Protein AF-A0A1B6MHD6-F1 (afdb_monomer_lite)

Organism: NCBI:txid36148

pLDDT: mean 97.88, std 1.85, range [85.25, 98.88]

InterPro domains:
  IPR015883 Beta-hexosaminidase, catalytic domain [PF00728] (6-172)
  IPR017853 Glycoside hydrolase superfamily [SSF51445] (6-170)
  IPR025705 Beta-hexosaminidase [PR00738] (29-50)
  IPR025705 Beta-hexosaminidase [PR00738] (83-100)
  IPR025705 Beta-hexosaminidase [PR00738] (134-152)
  IPR025705 Beta-hexosaminidase [PR00738] (156-169)
  IPR025705 Beta-hexosaminidase [PTHR22600] (1-172)

Secondary structure (DSSP, 8-state):
----S-S--EEEEE-SSS---HHHHHHHHHHHHHTT--EEEEE--BTTB--B--SS-THHHHHHSSSTTS-B-HHHHHHHHHHHHTTT-EEEEE---SSS-BTB-GGGGGGT-EE-TT-SSGGGT-SSSSP-EE-TT-HHHHHHHHHHHHHHHHHH--S--B-------TT-

Structure (mmCIF, N/CA/C/O backbone):
data_AF-A0A1B6MHD6-F1
#
_entry.id   AF-A0A1B6MHD6-F1
#
loop_
_atom_site.group_PDB
_atom_site.id
_atom_site.type_symbol
_atom_site.label_atom_id
_atom_site.label_alt_id
_atom_site.label_comp_id
_atom_site.label_asym_id
_atom_site.label_entity_id
_atom_site.label_seq_id
_atom_site.pdbx_PDB_ins_code
_atom_site.Cartn_x
_atom_site.Cartn_y
_atom_site.Cartn_z
_atom_site.occupancy
_atom_site.B_iso_or_equiv
_atom_site.auth_seq_id
_atom_site.auth_comp_id
_atom_site.auth_asym_id
_atom_site.auth_atom_id
_atom_site.pdbx_PDB_model_num
ATOM 1 N N . GLN A 1 1 ? -32.561 -5.063 21.843 1.00 85.88 1 GLN A N 1
ATOM 2 C CA . GLN A 1 1 ? -31.344 -5.825 21.496 1.00 85.88 1 GLN A CA 1
ATOM 3 C C . GLN A 1 1 ? -30.743 -5.159 20.268 1.00 85.88 1 GLN A C 1
ATOM 5 O O . GLN A 1 1 ? -31.477 -4.994 19.305 1.00 85.88 1 GLN A O 1
ATOM 10 N N . ASP A 1 2 ? -29.486 -4.717 20.326 1.00 96.62 2 ASP A N 1
ATOM 11 C CA . ASP A 1 2 ? -28.778 -4.077 19.203 1.00 96.62 2 ASP A CA 1
ATOM 12 C C . ASP A 1 2 ? -27.640 -5.004 18.749 1.00 96.62 2 ASP A C 1
ATOM 14 O O . ASP A 1 2 ? -26.892 -5.505 19.590 1.00 96.62 2 ASP A O 1
ATOM 18 N N . ARG A 1 3 ? -27.565 -5.311 17.448 1.00 97.38 3 ARG A N 1
ATOM 19 C CA . ARG A 1 3 ? -26.531 -6.180 16.859 1.00 97.38 3 ARG A CA 1
ATOM 20 C C . ARG A 1 3 ? -26.374 -5.915 15.358 1.00 97.38 3 ARG A C 1
ATOM 22 O O . ARG A 1 3 ? -27.378 -5.655 14.692 1.00 97.38 3 ARG A O 1
ATOM 29 N N . PRO A 1 4 ? -25.160 -6.033 14.793 1.00 97.94 4 PRO A N 1
ATOM 30 C CA . PRO A 1 4 ? -24.967 -5.869 13.359 1.00 97.94 4 PRO A CA 1
ATOM 31 C C . PRO A 1 4 ? -25.549 -7.056 12.577 1.00 97.94 4 PRO A C 1
ATOM 33 O O . PRO A 1 4 ? -25.448 -8.202 13.014 1.00 97.94 4 PRO A O 1
ATOM 36 N N . ALA A 1 5 ? -26.111 -6.785 11.395 1.00 98.38 5 ALA A N 1
ATOM 37 C CA . ALA A 1 5 ? -26.503 -7.828 10.443 1.00 98.38 5 ALA A CA 1
ATOM 38 C C . ALA A 1 5 ? -25.281 -8.488 9.776 1.00 98.38 5 ALA A C 1
ATOM 40 O O . ALA A 1 5 ? -25.286 -9.693 9.543 1.00 98.38 5 ALA A O 1
ATOM 41 N N . TYR A 1 6 ? -24.227 -7.703 9.519 1.00 98.38 6 TYR A N 1
ATOM 42 C CA . TYR A 1 6 ? -23.000 -8.149 8.857 1.00 98.38 6 TYR A CA 1
ATOM 43 C C . TYR A 1 6 ? -21.757 -7.851 9.713 1.00 98.38 6 TYR A C 1
ATOM 45 O O . TYR A 1 6 ? -21.644 -6.750 10.274 1.00 98.38 6 TYR A O 1
ATOM 53 N N . PRO A 1 7 ? -20.804 -8.797 9.821 1.00 97.69 7 PRO A N 1
ATOM 54 C CA . PRO A 1 7 ? -19.618 -8.649 10.666 1.00 97.69 7 PRO A CA 1
ATOM 55 C C . PRO A 1 7 ? -18.538 -7.738 10.062 1.00 97.69 7 PRO A C 1
ATOM 57 O O . PRO A 1 7 ? -17.703 -7.225 10.809 1.00 97.69 7 PRO A O 1
ATOM 60 N N . TYR A 1 8 ? -18.564 -7.509 8.747 1.00 98.38 8 TYR A N 1
ATOM 61 C CA . TYR A 1 8 ? -17.657 -6.614 8.030 1.00 98.38 8 TYR A CA 1
ATOM 62 C C . TYR A 1 8 ? -18.414 -5.358 7.592 1.00 98.38 8 TYR A C 1
ATOM 64 O O . TYR A 1 8 ? -19.376 -5.444 6.829 1.00 98.38 8 TYR A O 1
ATOM 72 N N . ARG A 1 9 ? -18.022 -4.194 8.115 1.00 98.69 9 ARG A N 1
ATOM 73 C CA . ARG A 1 9 ? -18.625 -2.890 7.803 1.00 98.69 9 ARG A CA 1
ATOM 74 C C . ARG A 1 9 ? -17.494 -1.889 7.635 1.00 98.69 9 ARG A C 1
ATOM 76 O O . ARG A 1 9 ? -17.030 -1.320 8.628 1.00 98.69 9 ARG A O 1
ATOM 83 N N . GLY A 1 10 ? -17.002 -1.771 6.407 1.00 98.38 10 GLY A N 1
ATOM 84 C CA . GLY A 1 10 ? -15.713 -1.149 6.153 1.00 98.38 10 GLY A CA 1
ATOM 85 C C . GLY A 1 10 ? -15.733 0.107 5.299 1.00 98.38 10 GLY A C 1
ATOM 86 O O . GLY A 1 10 ? -16.718 0.413 4.631 1.00 98.38 10 GLY A O 1
ATOM 87 N N . VAL A 1 11 ? -14.604 0.808 5.345 1.00 98.75 11 VAL A N 1
ATOM 88 C CA . VAL A 1 11 ? -14.214 1.873 4.418 1.00 98.75 11 VAL A CA 1
ATOM 89 C C . VAL A 1 11 ? -12.835 1.510 3.892 1.00 98.75 11 VAL A C 1
ATOM 91 O O . VAL A 1 11 ? -11.950 1.216 4.697 1.00 98.75 11 VAL A O 1
ATOM 94 N N . LEU A 1 12 ? -12.677 1.537 2.570 1.00 98.81 12 LEU A N 1
ATOM 95 C CA . LEU A 1 12 ? -11.374 1.490 1.920 1.00 98.81 12 LEU A CA 1
ATOM 96 C C . LEU A 1 12 ? -10.857 2.918 1.751 1.00 98.81 12 LEU A C 1
ATOM 98 O O . LEU A 1 12 ? -11.602 3.787 1.293 1.00 98.81 12 LEU A O 1
ATOM 102 N N . LEU A 1 13 ? -9.603 3.162 2.127 1.00 98.88 13 LEU A N 1
ATOM 103 C CA . LEU A 1 13 ? -8.904 4.397 1.780 1.00 98.88 13 LEU A CA 1
ATOM 104 C C . LEU A 1 13 ? -7.597 4.074 1.067 1.00 98.88 13 LEU A C 1
ATOM 106 O O . LEU A 1 13 ? -6.735 3.397 1.626 1.00 98.88 13 LEU A O 1
ATOM 110 N N . ASP A 1 14 ? -7.466 4.627 -0.131 1.00 98.88 14 ASP A N 1
ATOM 111 C CA . ASP A 1 14 ? -6.229 4.671 -0.895 1.00 98.88 14 ASP A CA 1
ATOM 112 C C . ASP A 1 14 ? -5.369 5.843 -0.418 1.00 98.88 14 ASP A C 1
ATOM 114 O O . ASP A 1 14 ? -5.792 7.004 -0.441 1.00 98.88 14 ASP A O 1
ATOM 118 N N . THR A 1 15 ? -4.164 5.518 0.045 1.00 98.81 15 THR A N 1
ATOM 119 C CA . THR A 1 15 ? -3.158 6.500 0.458 1.00 98.81 15 THR A CA 1
ATOM 120 C C . THR A 1 15 ? -1.908 6.508 -0.417 1.00 98.81 15 THR A C 1
ATOM 122 O O . THR A 1 15 ? -0.934 7.183 -0.077 1.00 98.81 15 THR A O 1
ATOM 125 N N . SER A 1 16 ? -1.921 5.763 -1.520 1.00 98.62 16 SER A N 1
ATOM 126 C CA . SER A 1 16 ? -0.832 5.727 -2.487 1.00 98.62 16 SER A CA 1
ATOM 127 C C . SER A 1 16 ? -1.053 6.700 -3.642 1.00 98.62 16 SER A C 1
ATOM 1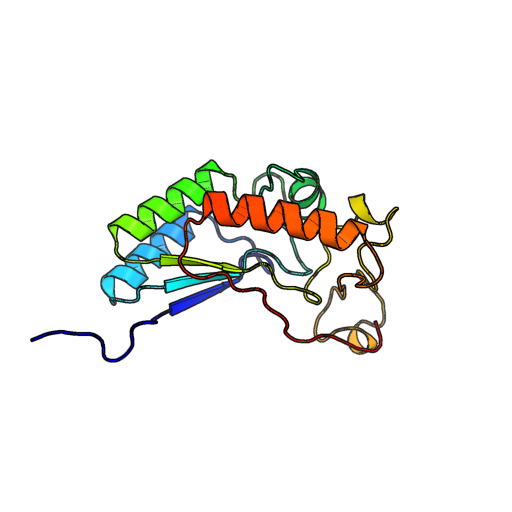29 O O . SER A 1 16 ? -0.157 7.493 -3.949 1.00 98.62 16 SER A O 1
ATOM 131 N N . ARG A 1 17 ? -2.253 6.751 -4.239 1.00 98.56 17 ARG A N 1
ATOM 132 C CA . ARG A 1 17 ? -2.558 7.755 -5.281 1.00 98.56 17 ARG A CA 1
ATOM 133 C C . ARG A 1 17 ? -2.357 9.173 -4.759 1.00 98.56 17 ARG A C 1
ATOM 135 O O . ARG A 1 17 ? -1.898 10.049 -5.480 1.00 98.56 17 ARG A O 1
ATOM 142 N N . ASN A 1 18 ? -2.662 9.405 -3.483 1.00 98.75 18 ASN A N 1
ATOM 143 C CA . ASN A 1 18 ? -2.291 10.614 -2.759 1.00 98.75 18 ASN A CA 1
ATOM 144 C C . ASN A 1 18 ? -2.039 10.298 -1.285 1.00 98.75 18 ASN A C 1
ATOM 146 O O . ASN A 1 18 ? -2.819 9.597 -0.648 1.00 98.75 18 ASN A O 1
ATOM 150 N N . PHE A 1 19 ? -1.002 10.905 -0.709 1.00 98.81 19 PHE A N 1
ATOM 151 C CA . PHE A 1 19 ? -0.721 10.745 0.715 1.00 98.81 19 PHE A CA 1
ATOM 152 C C . PHE A 1 19 ? -1.813 11.377 1.593 1.00 98.81 19 PHE A C 1
ATOM 154 O O . PHE A 1 19 ? -2.157 12.553 1.431 1.00 98.81 19 PHE A O 1
ATOM 161 N N . VAL A 1 20 ? -2.277 10.635 2.603 1.00 98.81 20 VAL A N 1
ATOM 162 C CA . VAL A 1 20 ? -3.219 11.120 3.621 1.00 98.81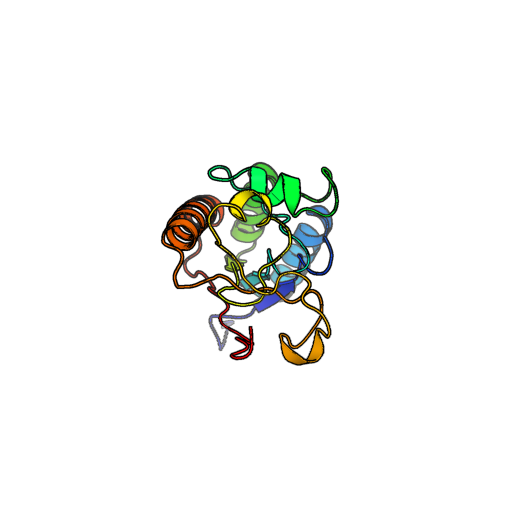 20 VAL A CA 1
ATOM 163 C C . VAL A 1 20 ? -2.537 11.147 4.987 1.00 98.81 20 VAL A C 1
ATOM 165 O O . VAL A 1 20 ? -2.124 10.119 5.510 1.00 98.81 20 VAL A O 1
ATOM 168 N N . SER A 1 21 ? -2.442 12.322 5.611 1.00 98.75 21 SER A N 1
ATOM 169 C CA . SER A 1 21 ? -1.792 12.453 6.929 1.00 98.75 21 SER A CA 1
ATOM 170 C C . SER A 1 21 ? -2.379 11.517 7.996 1.00 98.75 21 SER A C 1
ATOM 172 O O . SER A 1 21 ? -3.599 11.376 8.100 1.00 98.75 21 SER A O 1
ATOM 174 N N . VAL A 1 22 ? -1.526 10.990 8.880 1.00 98.62 22 VAL A N 1
ATOM 175 C CA . VAL A 1 22 ? -1.914 10.129 10.019 1.00 98.62 22 VAL A CA 1
ATOM 176 C C . VAL A 1 22 ? -2.990 10.787 10.892 1.00 98.62 22 VAL A C 1
ATOM 178 O O . VAL A 1 22 ? -3.957 10.149 11.301 1.00 98.62 22 VAL A O 1
ATOM 181 N N . ARG A 1 23 ? -2.911 12.111 11.092 1.00 98.69 23 ARG A N 1
ATOM 182 C CA . ARG A 1 23 ? -3.956 12.887 11.782 1.00 98.69 23 ARG A CA 1
ATOM 183 C C . ARG A 1 23 ? -5.332 12.754 11.121 1.00 98.69 23 ARG A C 1
ATOM 185 O O . ARG A 1 23 ? -6.348 12.743 11.811 1.00 98.69 23 ARG A O 1
ATOM 192 N N . THR A 1 24 ? -5.382 12.713 9.793 1.00 98.81 24 THR A N 1
ATOM 193 C CA . THR A 1 24 ? -6.635 12.522 9.052 1.00 98.81 24 THR A CA 1
ATOM 194 C C . THR A 1 24 ? -7.121 11.081 9.156 1.00 98.81 24 THR A C 1
ATOM 196 O O . THR A 1 24 ? -8.324 10.886 9.306 1.00 98.81 24 THR A O 1
ATOM 199 N N . LEU A 1 25 ? -6.212 10.101 9.194 1.00 98.88 25 LEU A N 1
ATOM 200 C CA . LEU A 1 25 ? -6.558 8.700 9.449 1.00 98.88 25 LEU A CA 1
ATOM 201 C C . LEU A 1 25 ? -7.195 8.517 10.836 1.00 98.88 25 LEU A C 1
AT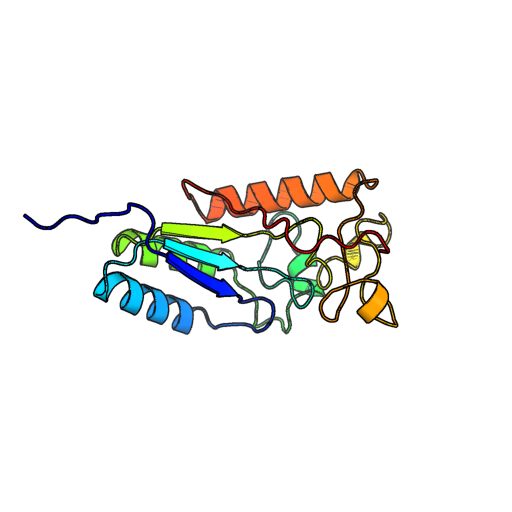OM 203 O O . LEU A 1 25 ? -8.264 7.925 10.930 1.00 98.88 25 LEU A O 1
ATOM 207 N N . TYR A 1 26 ? -6.651 9.128 11.897 1.00 98.81 26 TYR A N 1
ATOM 208 C CA . TYR A 1 26 ? -7.305 9.128 13.218 1.00 98.81 26 TYR A CA 1
ATOM 209 C C . TYR A 1 26 ? -8.732 9.689 13.165 1.00 98.81 26 TYR A C 1
ATOM 211 O O . TYR A 1 26 ? -9.658 9.126 13.745 1.00 98.81 26 TYR A O 1
ATOM 219 N N . ARG A 1 27 ? -8.926 10.773 12.406 1.00 98.81 27 ARG A N 1
ATOM 220 C CA . ARG A 1 27 ? -10.234 11.417 12.235 1.00 98.81 27 ARG A CA 1
ATOM 221 C C . ARG A 1 27 ? -11.228 10.532 11.472 1.00 98.81 27 ARG A C 1
ATOM 223 O O . ARG A 1 27 ? -12.420 10.566 11.770 1.00 98.81 27 ARG A O 1
ATOM 230 N N . LEU A 1 28 ? -10.748 9.742 10.507 1.00 98.88 28 LEU A N 1
ATOM 231 C CA . LEU A 1 28 ? -11.545 8.723 9.821 1.00 98.88 28 LEU A CA 1
ATOM 232 C C . LEU A 1 28 ? -11.982 7.631 10.804 1.00 98.88 28 LEU A C 1
ATOM 234 O O . LEU A 1 28 ? -13.167 7.310 10.861 1.00 98.88 28 LEU A O 1
ATOM 238 N N . ILE A 1 29 ? -11.060 7.118 11.621 1.00 98.88 29 ILE A N 1
ATOM 239 C CA . ILE A 1 29 ? -11.361 6.099 12.633 1.00 98.88 29 ILE A CA 1
ATOM 240 C C . ILE A 1 29 ? -12.413 6.592 13.639 1.00 98.88 29 ILE A C 1
ATOM 242 O O . ILE A 1 29 ? -13.344 5.850 13.954 1.00 98.88 29 ILE A O 1
ATOM 246 N N . ASP A 1 30 ? -12.325 7.842 14.105 1.00 98.88 30 ASP A N 1
ATOM 247 C CA . ASP A 1 30 ? -13.350 8.437 14.976 1.00 98.88 30 ASP A CA 1
ATOM 248 C C . ASP A 1 30 ? -14.734 8.443 14.305 1.00 98.88 30 ASP A C 1
ATOM 250 O O . ASP A 1 30 ? -15.733 8.048 14.914 1.00 98.88 30 ASP A O 1
ATOM 254 N N . ALA A 1 31 ? -14.803 8.846 13.032 1.00 98.81 31 ALA A N 1
ATOM 255 C CA . ALA A 1 31 ? -16.050 8.854 12.273 1.00 98.81 31 ALA A CA 1
ATOM 256 C C . ALA A 1 31 ? -16.607 7.436 12.063 1.00 98.81 31 ALA A C 1
ATOM 258 O O . ALA A 1 31 ? -17.814 7.217 12.184 1.00 98.81 31 ALA A O 1
ATOM 259 N N . MET A 1 32 ? -15.743 6.458 11.791 1.00 98.81 32 MET A N 1
ATOM 260 C CA . MET A 1 32 ? -16.128 5.053 11.659 1.00 98.81 32 MET A CA 1
ATOM 261 C C . MET A 1 32 ? -16.717 4.509 12.961 1.00 98.81 32 MET A C 1
ATOM 263 O O . MET A 1 32 ? -17.814 3.945 12.947 1.00 98.81 32 MET A O 1
ATOM 267 N N . ALA A 1 33 ? -16.041 4.749 14.085 1.00 98.69 33 ALA A N 1
ATOM 268 C CA . ALA A 1 33 ? -16.478 4.312 15.406 1.00 98.69 33 ALA A CA 1
ATOM 269 C C . ALA A 1 33 ? -17.830 4.929 15.798 1.00 98.69 33 ALA A C 1
ATOM 271 O O . ALA A 1 33 ? -18.733 4.215 16.242 1.00 98.69 33 ALA A O 1
ATOM 272 N N . ALA A 1 34 ? -18.020 6.230 15.542 1.00 98.56 34 ALA A N 1
ATOM 273 C CA . ALA A 1 34 ? -19.290 6.923 15.776 1.00 98.56 34 ALA A CA 1
ATOM 274 C C . ALA A 1 34 ? -20.466 6.298 14.996 1.00 98.56 34 ALA A C 1
ATOM 276 O O . ALA A 1 34 ? -21.604 6.320 15.464 1.00 98.56 34 ALA A O 1
ATOM 277 N N . ASN A 1 35 ? -20.185 5.687 13.840 1.00 98.50 35 ASN A N 1
ATOM 278 C CA . ASN A 1 35 ? -21.169 5.033 12.974 1.00 98.50 35 ASN A CA 1
ATOM 279 C C . ASN A 1 35 ? -21.171 3.497 13.092 1.00 98.50 35 ASN A C 1
ATOM 281 O O . ASN A 1 35 ? -21.816 2.816 12.296 1.00 98.50 35 ASN A O 1
ATOM 285 N N . LYS A 1 36 ? -20.470 2.929 14.084 1.00 98.56 36 LYS A N 1
ATOM 286 C CA . LYS A 1 36 ? -20.311 1.477 14.284 1.00 98.56 36 LYS A CA 1
ATOM 287 C C . LYS A 1 36 ? -19.736 0.737 13.063 1.00 98.56 36 LYS A C 1
ATOM 289 O O . LYS A 1 36 ? -19.934 -0.479 12.946 1.00 98.56 36 LYS A O 1
ATOM 294 N N . LEU A 1 37 ? -19.031 1.422 12.162 1.00 98.81 37 LEU A N 1
ATOM 295 C CA . LEU A 1 37 ? -18.166 0.769 11.178 1.00 98.81 37 LEU A CA 1
ATOM 296 C C . LEU A 1 37 ? -16.978 0.167 11.924 1.00 98.81 37 LEU A C 1
ATOM 298 O O . LEU A 1 37 ? -16.535 0.719 12.927 1.00 98.81 37 LEU A O 1
ATOM 302 N N . ASN A 1 38 ? -16.502 -0.990 11.479 1.00 98.56 38 ASN A N 1
ATOM 303 C CA . ASN A 1 38 ? -15.526 -1.766 12.239 1.00 98.56 38 ASN A CA 1
ATOM 304 C C . ASN A 1 38 ? -14.332 -2.235 11.420 1.00 98.56 38 ASN A C 1
ATOM 306 O O . ASN A 1 38 ? -13.549 -3.011 11.950 1.00 98.56 38 ASN A O 1
ATOM 310 N N . THR A 1 39 ? -14.187 -1.843 10.152 1.00 98.75 39 THR A N 1
ATOM 311 C CA . THR A 1 39 ? -13.031 -2.245 9.334 1.00 98.75 39 THR A CA 1
ATOM 312 C C . THR A 1 39 ? -12.487 -1.099 8.519 1.00 98.75 39 THR A C 1
ATOM 314 O O . THR A 1 39 ? -13.156 -0.586 7.628 1.00 98.75 39 THR A O 1
ATOM 317 N N . PHE A 1 40 ? -11.267 -0.694 8.826 1.00 98.81 40 PHE A N 1
ATOM 318 C CA . PHE A 1 40 ? -10.520 0.218 7.990 1.00 98.81 40 PHE A CA 1
ATOM 319 C C . PHE A 1 40 ? -9.654 -0.614 7.046 1.00 98.81 40 PHE A C 1
ATOM 321 O O . PHE A 1 40 ? -8.670 -1.203 7.480 1.00 98.81 40 PHE A O 1
ATOM 328 N N . HIS A 1 41 ? -10.070 -0.714 5.785 1.00 98.88 41 HIS A N 1
ATOM 329 C CA . HIS A 1 41 ? -9.283 -1.339 4.726 1.00 98.88 41 HIS A CA 1
ATOM 330 C C . HIS A 1 41 ? -8.319 -0.282 4.203 1.00 98.88 41 HIS A C 1
ATOM 332 O O . HIS A 1 41 ? -8.732 0.741 3.659 1.00 98.88 41 HIS A O 1
ATOM 338 N N . TRP A 1 42 ? -7.032 -0.499 4.419 1.00 98.81 42 TRP A N 1
ATOM 339 C CA . TRP A 1 42 ? -6.012 0.476 4.082 1.00 98.81 42 TRP A CA 1
ATOM 340 C C . TRP A 1 42 ? -5.224 0.027 2.851 1.00 98.81 42 TRP A C 1
ATOM 342 O O . TRP A 1 42 ? -4.298 -0.775 2.959 1.00 98.81 42 TRP A O 1
ATOM 352 N N . HIS A 1 43 ? -5.597 0.584 1.698 1.00 98.88 43 HIS A N 1
ATOM 353 C CA . HIS A 1 43 ? -4.865 0.465 0.439 1.00 98.88 43 HIS A CA 1
ATOM 354 C C . HIS A 1 43 ? -3.646 1.392 0.496 1.00 98.88 43 HIS A C 1
ATOM 356 O O . HIS A 1 43 ? -3.735 2.602 0.261 1.00 98.88 43 HIS A O 1
ATOM 362 N N . ILE A 1 44 ? -2.523 0.846 0.974 1.00 98.44 44 ILE A N 1
ATOM 363 C CA . ILE A 1 44 ? -1.370 1.645 1.411 1.00 98.44 44 ILE A CA 1
ATOM 364 C C . ILE A 1 44 ? -0.340 1.876 0.301 1.00 98.44 44 ILE A C 1
ATOM 366 O O . ILE A 1 44 ? 0.408 2.848 0.381 1.00 98.44 44 ILE A O 1
ATOM 370 N N . THR A 1 45 ? -0.320 1.042 -0.739 1.00 98.69 45 THR A N 1
ATOM 371 C CA . THR A 1 45 ? 0.618 1.104 -1.874 1.00 98.69 45 THR A CA 1
ATOM 372 C C . THR A 1 45 ? -0.118 0.914 -3.193 1.00 98.69 45 THR A C 1
ATOM 374 O O . THR A 1 45 ? -1.100 0.187 -3.224 1.00 98.69 45 THR A O 1
ATOM 377 N N . ASP A 1 46 ? 0.408 1.512 -4.256 1.00 98.81 46 ASP A N 1
ATOM 378 C CA . ASP A 1 46 ? -0.066 1.420 -5.640 1.00 98.81 46 ASP A CA 1
ATOM 379 C C . ASP A 1 46 ? 1.121 1.783 -6.567 1.00 98.81 46 ASP A C 1
ATOM 381 O O . ASP A 1 46 ? 2.214 2.111 -6.083 1.00 98.81 46 ASP A O 1
ATOM 385 N N . SER A 1 47 ? 0.938 1.800 -7.890 1.00 98.69 47 SER A N 1
ATOM 386 C CA . SER A 1 47 ? 1.978 2.171 -8.855 1.00 98.69 47 SER A CA 1
ATOM 387 C C . SER A 1 47 ? 2.491 3.603 -8.665 1.00 98.69 47 SER A C 1
ATOM 389 O O . SER A 1 47 ? 3.631 3.910 -9.029 1.00 98.69 47 SER A O 1
ATOM 391 N N . HIS A 1 48 ? 1.663 4.464 -8.072 1.00 98.75 48 HIS A N 1
ATOM 392 C CA . HIS A 1 48 ? 1.899 5.890 -7.886 1.00 98.75 48 HIS A CA 1
ATOM 393 C C . HIS A 1 48 ? 2.840 6.237 -6.730 1.00 98.75 48 HIS A C 1
ATOM 395 O O . HIS A 1 48 ? 3.565 7.229 -6.816 1.00 98.75 48 HIS A O 1
ATOM 401 N N . SER A 1 49 ? 2.803 5.480 -5.630 1.00 98.81 49 SER A N 1
ATOM 402 C CA . SER A 1 49 ? 3.728 5.674 -4.513 1.00 98.81 49 SER A CA 1
ATOM 403 C C . SER A 1 49 ? 3.800 4.482 -3.558 1.00 98.81 49 SER A C 1
ATOM 405 O O . SER A 1 49 ? 2.853 3.709 -3.388 1.00 98.81 49 SER A O 1
ATOM 407 N N . PHE A 1 50 ? 4.921 4.401 -2.846 1.00 98.81 50 PHE A N 1
ATOM 408 C CA . PHE A 1 50 ? 5.153 3.444 -1.769 1.00 98.81 50 PHE A CA 1
ATOM 409 C C . PHE A 1 50 ? 5.405 4.186 -0.443 1.00 98.81 50 PHE A C 1
ATOM 411 O O . PHE A 1 50 ? 6.551 4.399 -0.051 1.00 98.81 50 PHE A O 1
ATOM 418 N N . PRO A 1 51 ? 4.357 4.634 0.269 1.00 98.69 51 PRO A N 1
ATOM 419 C CA . PRO A 1 51 ? 4.511 5.383 1.517 1.00 98.69 51 PRO A CA 1
ATOM 420 C C . PRO A 1 51 ? 4.741 4.485 2.745 1.00 98.69 51 PRO A C 1
ATOM 422 O O . PRO A 1 51 ? 5.090 4.996 3.806 1.00 98.69 51 PRO A O 1
ATOM 425 N N . PHE A 1 52 ? 4.547 3.166 2.647 1.00 98.69 52 PHE A N 1
ATOM 426 C CA . PHE A 1 52 ? 4.797 2.227 3.746 1.00 98.69 52 PHE A CA 1
ATOM 427 C C . PHE A 1 52 ? 6.299 2.105 4.056 1.00 98.69 52 PHE A C 1
ATOM 429 O O . PHE A 1 52 ? 7.085 1.708 3.196 1.00 98.69 52 PHE A O 1
ATOM 436 N N . GLN A 1 53 ? 6.712 2.398 5.294 1.00 98.38 53 GLN A N 1
ATOM 437 C CA . GLN A 1 53 ? 8.093 2.177 5.723 1.00 98.38 53 GLN A CA 1
ATOM 438 C C . GLN A 1 53 ? 8.329 0.701 6.067 1.00 98.38 53 GLN A C 1
ATOM 440 O O . GLN A 1 53 ? 8.140 0.273 7.206 1.00 98.38 53 GLN A O 1
ATOM 445 N N . SER A 1 54 ? 8.793 -0.074 5.086 1.00 98.19 54 SER A N 1
ATOM 446 C CA . SER A 1 54 ? 9.269 -1.436 5.336 1.00 98.19 54 SER A CA 1
ATOM 447 C C . SER A 1 54 ? 10.593 -1.414 6.102 1.00 98.19 54 SER A C 1
ATOM 449 O O . SER A 1 54 ? 11.530 -0.689 5.757 1.00 98.19 54 SER A O 1
ATOM 451 N N . ARG A 1 55 ? 10.681 -2.253 7.136 1.00 97.06 55 ARG A N 1
ATOM 452 C CA . ARG A 1 55 ? 11.911 -2.483 7.898 1.00 97.06 55 ARG A CA 1
ATOM 453 C C . ARG A 1 55 ? 12.893 -3.338 7.111 1.00 97.06 55 ARG A C 1
ATOM 455 O O . ARG A 1 55 ? 14.097 -3.102 7.167 1.00 97.06 55 ARG A O 1
ATOM 462 N N . SER A 1 56 ? 12.363 -4.341 6.420 1.00 98.12 56 SER A N 1
ATOM 463 C CA . SER A 1 56 ? 13.117 -5.297 5.616 1.00 98.12 56 SER A CA 1
ATOM 464 C C . SER A 1 56 ? 13.662 -4.653 4.338 1.00 98.12 56 SER A C 1
ATOM 466 O O . SER A 1 56 ? 14.796 -4.931 3.955 1.00 98.12 56 SER A O 1
ATOM 468 N N . PHE A 1 57 ? 12.898 -3.736 3.730 1.00 98.19 57 PHE A N 1
ATOM 469 C CA . PHE A 1 57 ? 13.267 -3.028 2.500 1.00 98.19 57 PHE A CA 1
ATOM 470 C C . PHE A 1 57 ? 13.029 -1.511 2.606 1.00 98.19 57 PHE A C 1
ATOM 472 O O . PHE A 1 57 ? 12.119 -0.978 1.961 1.00 98.19 57 PHE A O 1
ATOM 479 N N . PRO A 1 58 ? 13.858 -0.771 3.372 1.00 98.19 58 PRO A N 1
ATOM 480 C CA . PRO A 1 58 ? 13.728 0.684 3.506 1.00 98.19 58 PRO A CA 1
ATOM 481 C C . PRO A 1 58 ? 13.770 1.438 2.170 1.00 98.19 58 PRO A C 1
ATOM 483 O O . PRO A 1 58 ? 13.214 2.533 2.053 1.00 98.19 58 PRO A O 1
ATOM 486 N N . GLN A 1 59 ? 14.413 0.849 1.157 1.00 98.31 59 GLN A N 1
ATOM 487 C CA . GLN A 1 59 ? 14.501 1.388 -0.197 1.00 98.31 59 GLN A CA 1
ATOM 488 C C . GLN A 1 59 ? 13.120 1.599 -0.831 1.00 98.31 59 GLN A C 1
ATOM 490 O O . GLN A 1 59 ? 12.963 2.545 -1.597 1.00 98.31 59 GLN A O 1
ATOM 495 N N . MET A 1 60 ? 12.107 0.800 -0.471 1.00 98.44 60 MET A N 1
ATOM 496 C CA . MET A 1 60 ? 10.764 0.934 -1.043 1.00 98.44 60 MET A CA 1
ATOM 497 C C . MET A 1 60 ? 10.196 2.336 -0.826 1.00 98.44 60 MET A C 1
ATOM 499 O O . MET A 1 60 ? 9.862 3.024 -1.785 1.00 98.44 60 MET A O 1
ATOM 503 N N . SER A 1 61 ? 10.186 2.821 0.419 1.00 98.31 61 SER A N 1
ATOM 504 C CA . SER A 1 61 ? 9.726 4.182 0.706 1.00 98.31 61 SER A CA 1
ATOM 505 C C . SER A 1 61 ? 10.733 5.263 0.315 1.00 98.31 61 SER A C 1
ATOM 507 O O . SER A 1 61 ? 10.331 6.377 -0.000 1.00 98.31 61 SER A O 1
ATOM 509 N N . GLN A 1 62 ? 12.037 4.961 0.307 1.00 98.31 62 GLN A N 1
ATOM 510 C CA . GLN A 1 62 ? 13.058 5.930 -0.122 1.00 98.31 62 GLN A CA 1
ATOM 511 C C . GLN A 1 62 ? 12.932 6.294 -1.606 1.00 98.31 62 GLN A C 1
ATOM 513 O O . GLN A 1 62 ? 13.193 7.438 -1.969 1.00 98.31 62 GLN A O 1
ATOM 518 N N . PHE A 1 63 ? 12.550 5.329 -2.445 1.00 98.31 63 PHE A N 1
ATOM 519 C CA . PHE A 1 63 ? 12.359 5.528 -3.881 1.00 98.31 63 PHE A CA 1
ATOM 520 C C . PHE A 1 63 ? 10.903 5.834 -4.238 1.00 98.31 63 PHE A C 1
ATOM 522 O O . PHE A 1 63 ? 10.665 6.528 -5.219 1.00 98.31 63 PHE A O 1
ATOM 529 N N . GLY A 1 64 ? 9.943 5.322 -3.463 1.00 98.50 64 GLY A N 1
ATOM 530 C CA . GLY A 1 64 ? 8.532 5.342 -3.834 1.00 98.50 64 GLY A CA 1
ATOM 531 C C . GLY A 1 64 ? 7.666 6.371 -3.122 1.00 98.50 64 GLY A C 1
ATOM 532 O O . GLY A 1 64 ? 6.561 6.632 -3.587 1.00 98.50 64 GLY A O 1
ATOM 533 N N . ALA A 1 65 ? 8.090 6.958 -2.002 1.00 98.62 65 ALA A N 1
ATOM 534 C CA . ALA A 1 65 ? 7.280 7.974 -1.333 1.00 98.62 65 ALA A CA 1
ATOM 535 C C . ALA A 1 65 ? 7.361 9.323 -2.062 1.00 98.62 65 ALA A C 1
ATOM 537 O O . ALA A 1 65 ? 8.418 9.739 -2.529 1.00 98.62 65 ALA A O 1
ATOM 538 N N . TYR A 1 66 ? 6.254 10.071 -2.081 1.00 98.62 66 TYR A N 1
ATOM 539 C CA . TYR A 1 66 ? 6.215 11.403 -2.702 1.00 98.62 66 TYR A CA 1
ATOM 540 C C . TYR A 1 66 ? 7.199 12.412 -2.091 1.00 98.62 66 TYR A C 1
ATOM 542 O O . TYR A 1 66 ? 7.610 13.357 -2.761 1.00 98.62 66 TYR A O 1
ATOM 550 N N . SER A 1 67 ? 7.503 12.275 -0.799 1.00 98.44 67 SER A N 1
ATOM 551 C CA . SER A 1 67 ? 8.547 13.026 -0.100 1.00 98.44 67 SER A CA 1
ATOM 552 C C . SER A 1 67 ? 8.920 12.306 1.204 1.00 98.44 67 SER A C 1
ATOM 554 O O . SER A 1 67 ? 8.136 11.475 1.675 1.00 98.44 67 SER A O 1
ATOM 556 N N . PRO A 1 68 ? 10.065 12.629 1.833 1.00 97.94 68 PRO A N 1
ATOM 557 C CA . PRO A 1 68 ? 10.460 12.039 3.116 1.00 97.94 68 PRO A CA 1
ATOM 558 C C . PRO A 1 68 ? 9.436 12.230 4.248 1.00 97.94 68 PRO A C 1
ATOM 560 O O . PRO A 1 68 ? 9.377 11.424 5.170 1.00 97.94 68 PRO A O 1
ATOM 563 N N . GLU A 1 69 ? 8.610 13.278 4.185 1.00 98.00 69 GLU A N 1
ATOM 564 C CA . GLU A 1 69 ? 7.551 13.572 5.162 1.00 98.00 69 GLU A CA 1
ATOM 565 C C . GLU A 1 69 ? 6.232 12.836 4.868 1.00 98.00 69 GLU A C 1
ATOM 567 O O . GLU A 1 69 ? 5.305 12.876 5.678 1.00 98.00 69 GLU A O 1
ATOM 572 N N . LYS A 1 70 ? 6.120 12.194 3.700 1.00 98.62 70 LYS A N 1
ATOM 573 C CA . LYS A 1 70 ? 4.931 11.468 3.229 1.00 98.62 70 LYS A CA 1
ATOM 574 C C . LYS A 1 70 ? 5.140 9.955 3.310 1.00 98.62 70 LYS A C 1
ATOM 576 O O . LYS A 1 70 ? 4.853 9.221 2.368 1.00 98.62 70 LYS A O 1
ATOM 581 N N . ILE A 1 71 ? 5.658 9.515 4.451 1.00 98.81 71 ILE A N 1
ATOM 582 C CA . ILE A 1 71 ? 5.932 8.117 4.782 1.00 98.81 71 ILE A CA 1
ATOM 583 C C . ILE A 1 71 ? 5.140 7.763 6.041 1.00 98.81 71 ILE A C 1
ATOM 585 O O . ILE A 1 71 ? 5.068 8.557 6.978 1.00 98.81 71 ILE A O 1
ATOM 589 N N . TYR A 1 72 ? 4.557 6.568 6.068 1.00 98.81 72 TYR A N 1
ATOM 590 C CA . TYR A 1 72 ? 3.986 5.969 7.269 1.00 98.81 72 TYR A CA 1
ATOM 591 C C . TYR A 1 72 ? 5.074 5.170 7.979 1.00 98.81 72 TYR A C 1
ATOM 593 O O . TYR A 1 72 ? 5.437 4.079 7.532 1.00 98.81 72 TYR A O 1
ATOM 601 N N . SER A 1 73 ? 5.618 5.732 9.060 1.00 98.56 73 SER A N 1
ATOM 602 C CA . SER A 1 73 ? 6.620 5.045 9.877 1.00 98.56 73 SER A CA 1
ATOM 603 C C . SER A 1 73 ? 6.018 3.868 10.647 1.00 98.56 73 SER A C 1
ATOM 605 O O . SER A 1 73 ? 4.801 3.788 10.840 1.00 98.56 73 SER A O 1
ATOM 607 N N . GLU A 1 74 ? 6.865 2.973 11.166 1.00 97.44 74 GLU A N 1
ATOM 608 C CA . GLU A 1 74 ? 6.399 1.902 12.060 1.00 97.44 74 GLU A CA 1
ATOM 609 C C . GLU A 1 74 ? 5.608 2.453 13.256 1.00 97.44 74 GLU A C 1
ATOM 611 O O . GLU A 1 74 ? 4.606 1.866 13.667 1.00 97.44 74 GLU A O 1
ATOM 616 N N . GLN A 1 75 ? 6.038 3.593 13.810 1.00 98.19 75 GLN A N 1
ATOM 617 C CA . GLN A 1 75 ? 5.373 4.232 14.944 1.00 98.19 75 GLN A CA 1
ATOM 618 C C . GLN A 1 75 ? 4.012 4.816 14.554 1.00 98.19 75 GLN A C 1
ATOM 620 O O . GLN A 1 75 ? 3.069 4.718 15.339 1.00 98.19 75 GLN A O 1
ATOM 625 N N . ASP A 1 76 ? 3.893 5.388 13.353 1.00 98.62 76 ASP A N 1
ATOM 626 C CA . ASP A 1 76 ? 2.618 5.898 12.842 1.00 98.62 76 ASP A CA 1
ATOM 627 C C . ASP A 1 76 ? 1.598 4.772 12.669 1.00 98.62 76 ASP A C 1
ATOM 629 O O . ASP A 1 76 ? 0.448 4.906 13.091 1.00 98.62 76 ASP A O 1
ATOM 633 N N . ILE A 1 77 ? 2.026 3.652 12.081 1.00 98.56 77 ILE A N 1
ATOM 634 C CA . ILE A 1 77 ? 1.167 2.491 11.831 1.00 98.56 77 ILE A CA 1
ATOM 635 C C . ILE A 1 77 ? 0.757 1.848 13.154 1.00 98.56 77 ILE A C 1
ATOM 637 O O . ILE A 1 77 ? -0.437 1.684 13.395 1.00 98.56 77 ILE A O 1
ATOM 641 N N . ALA A 1 78 ? 1.710 1.563 14.047 1.00 98.00 78 ALA A N 1
ATOM 642 C CA . ALA A 1 78 ? 1.412 0.992 15.360 1.00 98.00 78 ALA A CA 1
ATOM 643 C C . ALA A 1 78 ? 0.479 1.901 16.182 1.00 98.00 78 ALA A C 1
ATOM 645 O O . ALA A 1 78 ? -0.459 1.424 16.823 1.00 98.00 78 ALA A O 1
ATOM 646 N N . GLY A 1 79 ? 0.693 3.221 16.121 1.00 98.50 79 GLY A N 1
ATOM 647 C CA . GLY A 1 79 ? -0.182 4.210 16.747 1.00 98.50 79 GLY A CA 1
ATOM 648 C C . GLY A 1 79 ? -1.602 4.188 16.179 1.00 98.50 79 GLY A C 1
ATOM 649 O O . GLY A 1 79 ? -2.567 4.194 16.946 1.00 98.50 79 GLY A O 1
ATOM 650 N N . LEU A 1 80 ? -1.751 4.110 14.851 1.00 98.75 80 LEU A N 1
ATOM 651 C CA . LEU A 1 80 ? -3.057 4.024 14.194 1.00 98.75 80 LEU A CA 1
ATOM 652 C C . LEU A 1 80 ? -3.791 2.719 14.507 1.00 98.75 80 LEU A C 1
ATOM 654 O O . LEU A 1 80 ? -4.980 2.762 14.827 1.00 98.75 80 LEU A O 1
ATOM 658 N N . VAL A 1 81 ? -3.091 1.585 14.448 1.00 98.56 81 VAL A N 1
ATOM 659 C CA . VAL A 1 81 ? -3.642 0.258 14.756 1.00 98.56 81 VAL A CA 1
ATOM 660 C C . VAL A 1 81 ? -4.168 0.226 16.188 1.00 98.56 81 VAL A C 1
ATOM 662 O O . VAL A 1 81 ? -5.329 -0.124 16.403 1.00 98.56 81 VAL A O 1
ATOM 665 N N . GLU A 1 82 ? -3.384 0.690 17.166 1.00 98.44 82 GLU A N 1
ATOM 666 C CA . GLU A 1 82 ? -3.830 0.748 18.562 1.00 98.44 82 GLU A CA 1
ATOM 667 C C . GLU A 1 82 ? -5.013 1.709 18.748 1.00 98.44 82 GLU A C 1
ATOM 669 O O . GLU A 1 82 ? -5.996 1.390 19.424 1.00 98.44 82 GLU A O 1
ATOM 674 N N . TYR A 1 83 ? -4.967 2.878 18.104 1.00 98.69 83 TYR A N 1
ATOM 675 C CA . TYR A 1 83 ? -6.041 3.867 18.174 1.00 98.69 83 TYR A CA 1
ATOM 676 C C . TYR A 1 83 ? -7.373 3.339 17.622 1.00 98.69 83 TYR A C 1
ATOM 678 O O . TYR A 1 83 ? -8.438 3.636 18.179 1.00 98.69 83 TYR A O 1
ATOM 686 N N . ALA A 1 84 ? -7.312 2.560 16.540 1.00 98.50 84 ALA A N 1
ATOM 687 C CA . ALA A 1 84 ? -8.448 1.883 15.929 1.00 98.50 84 ALA A CA 1
ATOM 688 C C . ALA A 1 84 ? -8.953 0.723 16.796 1.00 98.50 84 ALA A C 1
ATOM 690 O O . ALA A 1 84 ? -10.162 0.620 17.041 1.00 98.50 84 ALA A O 1
ATOM 691 N N . ARG A 1 85 ? -8.039 -0.074 17.364 1.00 98.06 85 ARG A N 1
ATOM 692 C CA . ARG A 1 85 ? -8.355 -1.207 18.242 1.00 98.06 85 ARG A CA 1
ATOM 693 C C . ARG A 1 85 ? -9.199 -0.786 19.442 1.00 98.06 85 ARG A C 1
ATOM 695 O O . ARG A 1 85 ? -10.250 -1.380 19.684 1.00 98.06 85 ARG A O 1
ATOM 702 N N . VAL A 1 86 ? -8.813 0.279 20.154 1.00 98.25 86 VAL A N 1
ATOM 703 C CA . VAL A 1 86 ? -9.577 0.776 21.322 1.00 98.25 86 VAL A CA 1
ATOM 704 C C . VAL A 1 86 ? -10.947 1.367 20.957 1.00 98.25 86 VAL A C 1
ATOM 706 O O . VAL A 1 86 ? -11.761 1.629 21.840 1.00 98.25 86 VAL A O 1
ATOM 709 N N . ARG A 1 87 ? -11.225 1.551 19.660 1.00 98.50 87 ARG A N 1
ATOM 710 C CA . ARG A 1 87 ? -12.510 2.008 19.105 1.00 98.50 87 ARG A CA 1
ATOM 711 C C . ARG A 1 87 ? -13.310 0.896 18.424 1.00 98.50 87 ARG A C 1
ATOM 713 O O . ARG A 1 87 ? -14.367 1.167 17.859 1.00 98.50 87 ARG A O 1
ATOM 720 N N . GLY A 1 88 ? -12.833 -0.347 18.476 1.00 98.12 88 GLY A N 1
ATOM 721 C CA . GLY A 1 88 ? -13.493 -1.483 17.832 1.00 98.12 88 GLY A CA 1
ATOM 722 C C . GLY A 1 88 ? -13.423 -1.450 16.303 1.00 98.12 88 GLY A C 1
ATOM 723 O O . GLY A 1 88 ? -14.287 -2.034 15.645 1.00 98.12 88 GLY A O 1
ATOM 724 N N . VAL A 1 89 ? -12.420 -0.772 15.739 1.00 98.62 89 VAL A N 1
ATOM 725 C CA . VAL A 1 89 ? -12.134 -0.756 14.301 1.00 98.62 89 VAL A CA 1
ATOM 726 C C . VAL A 1 89 ? -10.884 -1.597 14.054 1.00 98.62 89 VAL A C 1
ATOM 728 O O . VAL A 1 89 ? -9.813 -1.263 14.549 1.00 98.62 89 VAL A O 1
ATOM 731 N N . ARG A 1 90 ? -11.008 -2.692 13.296 1.00 98.06 90 ARG A N 1
ATOM 732 C CA . ARG A 1 90 ? -9.840 -3.439 12.802 1.00 98.06 90 ARG A CA 1
ATOM 733 C C . ARG A 1 90 ? -9.193 -2.665 11.655 1.00 98.06 90 ARG A C 1
ATOM 735 O O . ARG A 1 90 ? -9.918 -2.055 10.867 1.00 98.06 90 ARG A O 1
ATOM 742 N N . VAL A 1 91 ? -7.872 -2.719 11.536 1.00 98.69 91 VAL A N 1
ATOM 743 C CA . VAL A 1 91 ? -7.142 -2.187 10.377 1.00 98.69 91 VAL A CA 1
ATOM 744 C C . VAL A 1 91 ? -6.699 -3.374 9.528 1.00 98.69 91 VAL A C 1
ATOM 746 O O . VAL A 1 91 ? -5.995 -4.250 10.018 1.00 98.69 91 VAL A O 1
ATOM 749 N N . VAL A 1 92 ? -7.161 -3.449 8.285 1.00 98.75 92 VAL A N 1
ATOM 750 C CA . VAL A 1 92 ? -6.803 -4.507 7.331 1.00 98.75 92 VAL A CA 1
ATOM 751 C C . VAL A 1 92 ? -5.861 -3.883 6.307 1.00 98.75 92 VAL A C 1
ATOM 753 O O . VAL A 1 92 ? -6.316 -3.014 5.557 1.00 98.75 92 VAL A O 1
ATOM 756 N N . PRO A 1 93 ? -4.568 -4.250 6.293 1.00 98.69 93 PRO A N 1
ATOM 757 C CA . PRO A 1 93 ? -3.646 -3.758 5.285 1.00 98.69 93 PRO A CA 1
ATOM 758 C C . PRO A 1 93 ? -3.928 -4.411 3.935 1.00 98.69 93 PRO A C 1
ATOM 760 O O . PRO A 1 93 ? -4.349 -5.570 3.854 1.00 98.69 93 PRO A O 1
ATOM 763 N N . GLU A 1 94 ? -3.628 -3.661 2.886 1.00 98.88 94 GLU A N 1
ATOM 764 C CA . GLU A 1 94 ? -3.539 -4.164 1.530 1.00 98.88 94 GLU A CA 1
ATOM 765 C C . GLU A 1 94 ? -2.169 -3.855 0.937 1.00 98.88 94 GLU A C 1
ATOM 767 O O . GLU A 1 94 ? -1.735 -2.701 0.942 1.00 98.88 94 GLU A O 1
ATOM 772 N N . LEU A 1 95 ? -1.524 -4.890 0.402 1.00 98.44 95 LEU A N 1
ATOM 773 C CA . LEU A 1 95 ? -0.438 -4.762 -0.562 1.00 98.44 95 LEU A CA 1
ATOM 774 C C . LEU A 1 95 ? -0.959 -5.349 -1.872 1.00 98.44 95 LEU A C 1
ATOM 776 O O . LEU A 1 95 ? -1.077 -6.569 -1.987 1.00 98.44 95 LEU A O 1
ATOM 780 N N . ASP A 1 96 ? -1.315 -4.479 -2.809 1.00 98.62 96 ASP A N 1
ATOM 781 C CA . ASP A 1 96 ? -1.869 -4.892 -4.092 1.00 98.62 96 ASP A CA 1
ATOM 782 C C . ASP A 1 96 ? -0.785 -5.500 -4.994 1.00 98.62 96 ASP A C 1
ATOM 784 O O . ASP A 1 96 ? 0.319 -4.961 -5.126 1.00 98.62 96 ASP A O 1
ATOM 788 N N . ALA A 1 97 ? -1.079 -6.678 -5.539 1.00 97.81 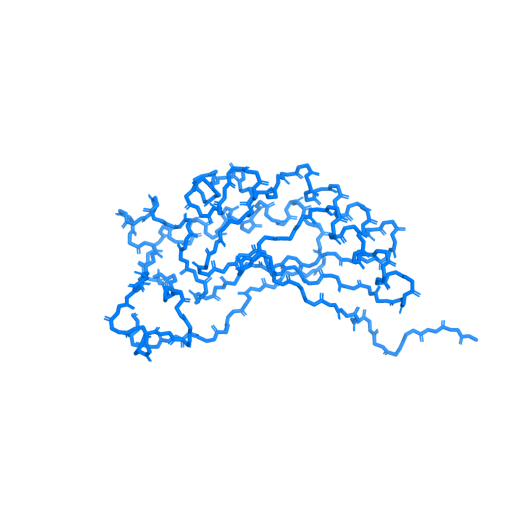97 ALA A N 1
ATOM 789 C CA . ALA A 1 97 ? -0.206 -7.435 -6.417 1.00 97.81 97 ALA A CA 1
ATOM 790 C C . ALA A 1 97 ? -1.020 -8.408 -7.298 1.00 97.81 97 ALA A C 1
ATOM 792 O O . ALA A 1 97 ? -2.002 -8.990 -6.840 1.00 97.81 97 ALA A O 1
ATOM 793 N N . PRO A 1 98 ? -0.577 -8.710 -8.536 1.00 98.06 98 PRO A N 1
ATOM 794 C CA . PRO A 1 98 ? 0.708 -8.321 -9.113 1.00 98.06 98 PRO A CA 1
ATOM 795 C C . PRO A 1 98 ? 0.673 -7.023 -9.931 1.00 98.06 98 PRO A C 1
ATOM 797 O O . PRO A 1 98 ? 1.743 -6.548 -10.302 1.00 98.06 98 PRO A O 1
ATOM 800 N N . ALA A 1 99 ? -0.501 -6.472 -10.250 1.00 98.12 99 ALA A N 1
ATOM 801 C CA . ALA A 1 99 ? -0.611 -5.143 -10.854 1.00 98.12 99 ALA A CA 1
ATOM 802 C C . ALA A 1 99 ? -0.432 -4.049 -9.788 1.00 98.12 99 ALA A C 1
ATOM 804 O O . ALA A 1 99 ? -0.009 -4.352 -8.675 1.00 98.12 99 ALA A O 1
ATOM 805 N N . HIS A 1 100 ? -0.684 -2.785 -10.141 1.00 98.56 100 HIS A N 1
ATOM 806 C CA . HIS A 1 100 ? -0.637 -1.671 -9.184 1.00 98.56 100 HIS A CA 1
ATOM 807 C C . HIS A 1 100 ? 0.712 -1.543 -8.454 1.00 98.56 100 HIS A C 1
ATOM 809 O O . HIS A 1 100 ? 0.804 -1.171 -7.287 1.00 98.56 100 HIS A O 1
ATOM 815 N N . VAL A 1 101 ? 1.802 -1.823 -9.175 1.00 98.06 101 VAL A N 1
ATOM 816 C CA . VAL A 1 101 ? 3.173 -1.816 -8.654 1.00 98.06 101 VAL A CA 1
ATOM 817 C C . VAL A 1 101 ? 4.050 -0.930 -9.536 1.00 98.06 101 VAL A C 1
ATOM 819 O O . VAL A 1 101 ? 4.053 -1.066 -10.754 1.00 98.06 101 VAL A O 1
ATOM 822 N N . GLY A 1 102 ? 4.824 -0.021 -8.943 1.00 98.12 102 GLY A N 1
ATOM 823 C CA . GLY A 1 102 ? 5.618 0.936 -9.715 1.00 98.12 102 GLY A CA 1
ATOM 824 C C . GLY A 1 102 ? 6.654 1.670 -8.877 1.00 98.12 102 GLY A C 1
ATOM 825 O O . GLY A 1 102 ? 7.742 1.148 -8.632 1.00 98.12 102 GLY A O 1
ATOM 826 N N . GLU A 1 103 ? 6.324 2.888 -8.447 1.00 98.62 103 GLU A N 1
ATOM 827 C CA . GLU A 1 103 ? 7.195 3.695 -7.591 1.00 98.62 103 GLU A CA 1
ATOM 828 C C . GLU A 1 103 ? 7.619 2.908 -6.337 1.00 98.62 103 GLU A C 1
ATOM 830 O O . GLU A 1 103 ? 6.810 2.251 -5.684 1.00 98.62 103 GLU A O 1
ATOM 835 N N . GLY A 1 104 ? 8.910 2.954 -6.009 1.00 98.19 104 GLY A N 1
ATOM 836 C CA . GLY A 1 104 ? 9.514 2.203 -4.907 1.00 98.19 104 GLY A CA 1
ATOM 837 C C . GLY A 1 104 ? 10.230 0.928 -5.334 1.00 98.19 104 GLY A C 1
ATOM 838 O O . GLY A 1 104 ? 11.097 0.471 -4.600 1.00 98.19 104 GLY A O 1
ATOM 839 N N . TRP A 1 105 ? 9.957 0.385 -6.521 1.00 98.25 105 TRP A N 1
ATOM 840 C CA . TRP A 1 105 ? 10.569 -0.867 -6.983 1.00 98.25 105 TRP A CA 1
ATOM 841 C C . TRP A 1 105 ? 11.842 -0.677 -7.816 1.00 98.25 105 TRP A C 1
ATOM 843 O O . TRP A 1 105 ? 12.549 -1.648 -8.070 1.00 98.25 105 TRP A O 1
ATOM 853 N N . GLN A 1 106 ? 12.198 0.560 -8.175 1.00 97.75 106 GLN A N 1
ATOM 854 C CA . GLN A 1 106 ? 13.307 0.852 -9.096 1.00 97.75 106 GLN A CA 1
ATOM 855 C C . GLN A 1 106 ? 14.678 0.393 -8.581 1.00 97.75 106 GLN A C 1
ATOM 857 O O . GLN A 1 106 ? 15.578 0.073 -9.355 1.00 97.75 106 GLN A O 1
ATOM 862 N N . TRP A 1 107 ? 14.869 0.324 -7.261 1.00 96.62 107 TRP A N 1
ATOM 863 C CA . TRP A 1 107 ? 16.112 -0.202 -6.682 1.00 96.62 107 TRP A CA 1
ATOM 864 C C . TRP A 1 107 ? 16.290 -1.712 -6.941 1.00 96.62 107 TRP A C 1
ATOM 866 O O . TRP A 1 107 ? 17.413 -2.219 -6.873 1.00 96.62 107 TRP A O 1
ATOM 876 N N . ALA A 1 108 ? 15.201 -2.419 -7.261 1.00 95.44 108 ALA A N 1
ATOM 877 C CA . ALA A 1 108 ? 15.173 -3.832 -7.617 1.00 95.44 108 ALA A CA 1
ATOM 878 C C . ALA A 1 108 ? 15.154 -4.075 -9.142 1.00 95.44 108 ALA A C 1
ATOM 880 O O . ALA A 1 108 ? 15.104 -5.232 -9.565 1.00 95.44 108 ALA A O 1
ATOM 881 N N . ASP A 1 109 ? 15.270 -3.035 -9.981 1.00 89.62 109 ASP A N 1
ATOM 882 C CA . ASP A 1 109 ? 15.266 -3.165 -11.451 1.00 89.62 109 ASP A CA 1
ATOM 883 C C . ASP A 1 109 ? 16.393 -4.077 -11.960 1.00 89.62 109 ASP A C 1
ATOM 885 O O . ASP A 1 109 ? 16.203 -4.848 -12.900 1.00 89.62 109 ASP A O 1
ATOM 889 N N . GLN A 1 110 ? 17.555 -4.071 -11.296 1.00 92.12 110 GLN A N 1
ATOM 890 C CA . GLN A 1 110 ? 18.674 -4.972 -11.619 1.00 92.12 110 GLN A CA 1
ATOM 891 C C . GLN A 1 110 ? 18.330 -6.465 -11.444 1.00 92.12 110 GLN A C 1
ATOM 893 O O . GLN A 1 110 ? 19.014 -7.325 -11.997 1.00 92.12 110 GLN A O 1
ATOM 898 N N . HIS A 1 111 ? 17.267 -6.771 -10.697 1.00 94.69 111 HIS A N 1
ATOM 899 C CA . HIS A 1 111 ? 16.726 -8.114 -10.490 1.00 94.69 111 HIS A CA 1
ATOM 900 C C . HIS A 1 111 ? 15.458 -8.375 -11.317 1.00 94.69 111 HIS A C 1
ATOM 902 O O . HIS A 1 111 ? 14.803 -9.404 -11.132 1.00 94.69 111 HIS A O 1
ATOM 908 N N . ASN A 1 112 ? 15.108 -7.459 -12.230 1.00 95.19 112 ASN A N 1
ATOM 909 C CA . ASN A 1 112 ? 13.952 -7.560 -13.118 1.00 95.19 112 ASN A CA 1
ATOM 910 C C . ASN A 1 112 ? 12.648 -7.864 -12.352 1.00 95.19 112 ASN A C 1
ATOM 912 O O . ASN A 1 112 ? 11.874 -8.728 -12.763 1.00 95.19 112 ASN A O 1
ATOM 916 N N . ALA A 1 113 ? 12.468 -7.225 -11.187 1.00 97.31 113 ALA A N 1
ATOM 917 C CA . ALA A 1 113 ? 11.369 -7.503 -10.260 1.00 97.31 113 ALA A CA 1
ATOM 918 C C . ALA A 1 113 ? 10.018 -6.938 -10.733 1.00 97.31 113 ALA A C 1
ATOM 920 O O . ALA A 1 113 ? 8.971 -7.448 -10.337 1.00 97.31 113 ALA A O 1
ATOM 921 N N . THR A 1 114 ? 10.032 -5.923 -11.598 1.00 97.88 114 THR A N 1
ATOM 922 C CA . THR A 1 114 ? 8.840 -5.318 -12.199 1.00 97.88 114 THR A CA 1
ATOM 923 C C . THR A 1 114 ? 8.987 -5.203 -13.713 1.00 97.88 114 THR A C 1
ATOM 925 O O . THR A 1 114 ? 10.089 -5.225 -14.262 1.00 97.88 114 THR A O 1
ATOM 928 N N . VAL A 1 115 ? 7.853 -5.092 -14.396 1.00 98.19 115 VAL A N 1
ATOM 929 C CA . VAL A 1 115 ? 7.734 -4.871 -15.839 1.00 98.19 115 VAL A CA 1
ATOM 930 C C . VAL A 1 115 ? 6.809 -3.686 -16.105 1.00 98.19 115 VAL A C 1
ATOM 932 O O . VAL A 1 115 ? 5.970 -3.331 -15.280 1.00 98.19 115 VAL A O 1
ATOM 935 N N . CYS A 1 116 ? 6.980 -3.053 -17.268 1.00 97.81 116 CYS A N 1
ATOM 936 C CA . CYS A 1 116 ? 6.127 -1.968 -17.785 1.00 97.81 116 CYS A CA 1
ATOM 937 C C . CYS A 1 116 ? 6.053 -0.702 -16.950 1.00 97.81 116 CYS A C 1
ATOM 939 O O . CYS A 1 116 ? 5.184 0.134 -17.213 1.00 97.81 116 CYS A O 1
ATOM 941 N N . PHE A 1 117 ? 6.940 -0.536 -15.973 1.00 98.25 117 PHE A N 1
ATOM 942 C CA . PHE A 1 117 ? 6.919 0.663 -15.164 1.00 98.25 117 PHE A CA 1
ATOM 943 C C . PHE A 1 117 ? 7.046 1.910 -16.055 1.00 98.25 117 PHE A C 1
ATOM 945 O O . PHE A 1 117 ? 8.010 2.042 -16.812 1.00 98.25 117 PHE A O 1
ATOM 952 N N . LYS A 1 118 ? 6.032 2.789 -16.016 1.00 98.25 118 LYS A N 1
ATOM 953 C CA . LYS A 1 118 ? 5.916 3.991 -16.874 1.00 98.25 118 LYS A CA 1
ATOM 954 C C . LYS A 1 118 ? 6.001 3.704 -18.385 1.00 98.25 118 LYS A C 1
ATOM 956 O O . LYS A 1 118 ? 6.483 4.534 -19.158 1.00 98.25 118 LYS A O 1
ATOM 961 N N . LYS A 1 119 ? 5.551 2.526 -18.828 1.00 98.06 119 LYS A N 1
ATOM 962 C CA . LYS A 1 119 ? 5.504 2.167 -20.251 1.00 98.06 119 LYS A CA 1
ATOM 963 C C . LYS A 1 119 ? 4.513 3.057 -21.007 1.00 98.06 119 LYS A C 1
ATOM 965 O O . LYS A 1 119 ? 3.380 3.228 -20.576 1.00 98.06 119 LYS A O 1
ATOM 970 N N . GLU A 1 120 ? 4.931 3.550 -22.172 1.00 97.62 120 GLU A N 1
ATOM 971 C CA . GLU A 1 120 ? 4.099 4.334 -23.092 1.00 97.62 120 GLU A CA 1
ATOM 972 C C . GLU A 1 120 ? 3.928 3.618 -24.450 1.00 97.62 120 GLU A C 1
ATOM 974 O O . GLU A 1 120 ? 4.865 2.940 -24.895 1.00 97.62 120 GLU A O 1
ATOM 979 N N . PRO A 1 121 ? 2.782 3.776 -25.147 1.00 97.56 121 PRO A N 1
ATOM 980 C CA . PRO A 1 121 ? 1.568 4.463 -24.693 1.00 97.56 121 PRO A CA 1
ATOM 981 C C . PRO A 1 121 ? 0.848 3.658 -23.599 1.00 97.56 121 PRO A C 1
ATOM 983 O O . PRO A 1 121 ? 0.520 2.487 -23.811 1.00 97.56 121 PRO A O 1
ATOM 986 N N . TRP A 1 122 ? 0.610 4.267 -22.436 1.00 98.25 122 TRP A N 1
ATOM 987 C CA . TRP A 1 122 ? 0.163 3.549 -21.232 1.00 98.25 122 TRP A CA 1
ATOM 988 C C . TRP A 1 122 ? -1.155 2.782 -21.422 1.00 98.25 122 TRP A C 1
ATOM 990 O O . TRP A 1 122 ? -1.318 1.697 -20.870 1.00 98.25 122 TRP A O 1
ATOM 1000 N N . GLN A 1 123 ? -2.055 3.265 -22.287 1.00 98.00 123 GLN A N 1
ATOM 1001 C CA . GLN A 1 123 ? -3.371 2.660 -22.548 1.00 98.00 123 GLN A CA 1
ATOM 1002 C C . GLN A 1 123 ? -3.294 1.217 -23.070 1.00 98.00 123 GLN A C 1
ATOM 1004 O O . GLN A 1 123 ? -4.297 0.507 -23.078 1.00 98.00 123 GLN A O 1
ATOM 1009 N N . GLN A 1 124 ? -2.131 0.791 -23.572 1.00 98.00 124 GLN A N 1
ATOM 1010 C CA . GLN A 1 124 ? -1.921 -0.579 -24.041 1.00 98.00 124 GLN A CA 1
ATOM 1011 C C . GLN A 1 124 ? -1.502 -1.535 -22.921 1.00 98.00 124 GLN A C 1
ATOM 1013 O O . GLN A 1 124 ? -1.699 -2.741 -23.068 1.00 98.00 124 GLN A O 1
ATOM 1018 N N . PHE A 1 125 ? -0.945 -1.014 -21.826 1.00 98.25 125 PHE A N 1
ATOM 1019 C CA . PHE A 1 125 ? -0.245 -1.791 -20.801 1.00 98.25 125 PHE A CA 1
ATOM 1020 C C . PHE A 1 125 ? -0.871 -1.675 -19.406 1.00 98.25 125 PHE A C 1
ATOM 1022 O O . PHE A 1 125 ? -0.535 -2.471 -18.536 1.00 98.25 125 PHE A O 1
ATOM 1029 N N . CYS A 1 126 ? -1.776 -0.719 -19.178 1.00 98.25 126 CYS A N 1
ATOM 1030 C CA . CYS A 1 126 ? -2.486 -0.548 -17.911 1.00 98.25 126 CYS A CA 1
ATOM 1031 C C . CYS A 1 126 ? -3.797 0.240 -18.080 1.00 98.25 126 CYS A C 1
ATOM 1033 O O . CYS A 1 126 ? -4.045 0.842 -19.127 1.00 98.25 126 CYS A O 1
ATOM 1035 N N . VAL A 1 127 ? -4.639 0.219 -17.041 1.00 98.25 127 VAL A N 1
ATOM 1036 C CA . VAL A 1 127 ? -5.917 0.955 -16.985 1.00 98.25 127 VAL A CA 1
ATOM 1037 C C . VAL A 1 127 ? -5.709 2.441 -16.674 1.00 98.25 127 VAL A C 1
ATOM 1039 O O . VAL A 1 127 ? -6.447 3.282 -17.188 1.00 98.25 127 VAL A O 1
ATOM 1042 N N . GLU A 1 128 ? -4.672 2.776 -15.904 1.00 98.00 128 GLU A N 1
ATOM 1043 C CA . GLU A 1 128 ? -4.274 4.147 -15.581 1.00 98.00 128 GLU A CA 1
ATOM 1044 C C . GLU A 1 128 ? -2.744 4.283 -15.469 1.00 98.00 128 GLU A C 1
ATOM 1046 O O . GLU A 1 128 ? -2.071 3.337 -15.056 1.00 98.00 128 GLU A O 1
ATOM 1051 N N . PRO A 1 129 ? -2.159 5.438 -15.838 1.00 97.56 129 PRO A N 1
ATOM 1052 C CA . PRO A 1 129 ? -0.732 5.675 -15.666 1.00 97.56 129 PRO A CA 1
ATOM 1053 C C . PRO A 1 129 ? -0.395 6.054 -14.207 1.00 97.56 129 PRO A C 1
ATOM 1055 O O . PRO A 1 129 ? -1.176 6.770 -13.590 1.00 97.56 129 PRO A O 1
ATOM 1058 N N . PRO A 1 130 ? 0.804 5.714 -13.698 1.00 98.38 130 PRO A N 1
ATOM 1059 C CA . PRO A 1 130 ? 1.842 4.962 -14.389 1.00 98.38 130 PRO A CA 1
ATOM 1060 C C . PRO A 1 130 ? 1.515 3.464 -14.431 1.00 98.38 130 PRO A C 1
ATOM 1062 O O . PRO A 1 130 ? 1.099 2.878 -13.435 1.00 98.38 130 PRO A O 1
ATOM 1065 N N . CYS A 1 131 ? 1.779 2.828 -15.577 1.00 98.50 131 CYS A N 1
ATOM 1066 C CA . CYS A 1 131 ? 1.756 1.370 -15.652 1.00 98.50 131 CYS A CA 1
ATOM 1067 C C . CYS A 1 131 ? 2.849 0.767 -14.768 1.00 98.50 131 CYS A C 1
ATOM 1069 O O . CYS A 1 131 ? 3.858 1.424 -14.494 1.00 98.50 131 CYS A O 1
ATOM 1071 N N . GLY A 1 132 ? 2.679 -0.506 -14.420 1.00 98.38 132 GLY A N 1
ATOM 1072 C CA . GLY A 1 132 ? 3.702 -1.349 -13.820 1.00 98.38 132 GLY A CA 1
ATOM 1073 C C . GLY A 1 132 ? 3.087 -2.579 -13.153 1.00 98.38 132 GLY A C 1
ATOM 1074 O O . GLY A 1 132 ? 1.994 -2.508 -12.589 1.00 98.38 132 GLY A O 1
ATOM 1075 N N . GLN A 1 133 ? 3.766 -3.718 -13.267 1.00 98.69 133 GLN A N 1
ATOM 1076 C CA . GLN A 1 133 ? 3.364 -4.973 -12.629 1.00 98.69 133 GLN A CA 1
ATOM 1077 C C . GLN A 1 133 ? 4.594 -5.710 -12.111 1.00 98.69 133 GLN A C 1
ATOM 1079 O O . GLN A 1 133 ? 5.691 -5.564 -12.653 1.00 98.69 133 GLN A O 1
ATOM 1084 N N . ILE A 1 134 ? 4.418 -6.538 -11.090 1.00 98.38 134 ILE A N 1
ATOM 1085 C CA . ILE A 1 134 ? 5.435 -7.488 -10.646 1.00 98.38 134 ILE A CA 1
ATOM 1086 C C . ILE A 1 134 ? 5.730 -8.464 -11.781 1.00 98.38 134 ILE A C 1
ATOM 1088 O O . ILE A 1 134 ? 4.817 -8.992 -12.414 1.00 98.38 134 ILE A O 1
ATOM 1092 N N . ASN A 1 135 ? 7.011 -8.741 -12.009 1.00 98.31 135 ASN A N 1
ATOM 1093 C CA . ASN A 1 135 ? 7.429 -9.804 -12.905 1.00 98.31 135 ASN A CA 1
ATOM 1094 C C . ASN A 1 135 ? 7.346 -11.163 -12.183 1.00 98.31 135 ASN A C 1
ATOM 1096 O O . ASN A 1 135 ? 8.210 -11.461 -11.349 1.00 98.31 135 ASN A O 1
ATOM 1100 N N . PRO A 1 136 ? 6.380 -12.037 -12.519 1.00 97.62 136 PRO A N 1
ATOM 1101 C CA . PRO A 1 136 ? 6.200 -13.304 -11.818 1.00 97.62 136 PRO A CA 1
ATOM 1102 C C . PRO A 1 136 ? 7.316 -14.322 -12.098 1.00 97.62 136 PRO A C 1
ATOM 1104 O O . PRO A 1 136 ? 7.356 -15.355 -11.433 1.00 97.62 136 PRO A O 1
ATOM 1107 N N . THR A 1 137 ? 8.215 -14.072 -13.061 1.00 97.69 137 THR A N 1
ATOM 1108 C CA . THR A 1 137 ? 9.371 -14.944 -13.334 1.00 97.69 137 THR A CA 1
ATOM 1109 C C . THR A 1 137 ? 10.620 -14.555 -12.539 1.00 97.69 137 THR A C 1
ATOM 1111 O O . THR A 1 137 ? 11.662 -15.181 -12.721 1.00 97.69 137 THR A O 1
ATOM 1114 N N . SER A 1 138 ? 10.566 -13.493 -11.729 1.00 97.62 138 SER A N 1
ATOM 1115 C CA . SER A 1 138 ? 11.685 -13.062 -10.889 1.00 97.62 138 SER A CA 1
ATOM 1116 C C . SER A 1 138 ? 11.562 -13.669 -9.493 1.00 97.62 138 SER A C 1
ATOM 1118 O O . SER A 1 138 ? 10.700 -13.265 -8.715 1.00 97.62 138 SER A O 1
ATOM 1120 N N . ASP A 1 139 ? 12.456 -14.597 -9.139 1.00 97.50 139 ASP A N 1
ATOM 1121 C CA . ASP A 1 139 ? 12.524 -15.163 -7.779 1.00 97.50 139 ASP A CA 1
ATOM 1122 C C . ASP A 1 139 ? 12.715 -14.066 -6.717 1.00 97.50 139 ASP A C 1
ATOM 1124 O O . ASP A 1 139 ? 12.136 -14.120 -5.631 1.00 97.50 139 ASP A O 1
ATOM 1128 N N . TYR A 1 140 ? 13.460 -13.013 -7.068 1.00 97.19 140 TYR A N 1
ATOM 1129 C CA . TYR A 1 140 ? 13.718 -11.876 -6.190 1.00 97.19 140 TYR A CA 1
ATOM 1130 C C . TYR A 1 140 ? 12.449 -11.084 -5.854 1.00 97.19 140 TYR A C 1
ATOM 1132 O O . TYR A 1 140 ? 12.315 -10.574 -4.742 1.00 97.19 140 TYR A O 1
ATOM 1140 N N . ALA A 1 141 ? 11.475 -11.020 -6.770 1.00 97.62 141 ALA A N 1
ATOM 1141 C CA . ALA A 1 141 ? 10.194 -10.381 -6.483 1.00 97.62 141 ALA A CA 1
ATOM 1142 C C . ALA A 1 141 ? 9.456 -11.090 -5.334 1.00 97.62 141 ALA A C 1
ATOM 1144 O O . ALA A 1 141 ? 8.891 -10.431 -4.461 1.00 97.62 141 ALA A O 1
ATOM 1145 N N . TYR A 1 142 ? 9.524 -12.424 -5.266 1.00 98.19 142 TYR A N 1
ATOM 1146 C CA . TYR A 1 142 ? 8.929 -13.192 -4.170 1.00 98.19 142 TYR A CA 1
ATOM 1147 C C . TYR A 1 142 ? 9.700 -13.040 -2.853 1.00 98.19 142 TYR A C 1
ATOM 1149 O O . TYR A 1 142 ? 9.080 -13.056 -1.788 1.00 98.19 142 TYR A O 1
ATOM 1157 N N . GLU A 1 143 ? 11.025 -12.856 -2.893 1.00 98.12 143 GLU A N 1
ATOM 1158 C CA . GLU A 1 143 ? 11.813 -12.517 -1.698 1.00 98.12 143 GLU A CA 1
ATOM 1159 C C . GLU A 1 143 ? 11.387 -11.165 -1.113 1.00 98.12 143 GLU A C 1
ATOM 1161 O O . GLU A 1 143 ? 11.185 -11.051 0.101 1.00 98.12 143 GLU A O 1
ATOM 1166 N N . ILE A 1 144 ? 11.183 -10.169 -1.981 1.00 98.31 144 ILE A N 1
ATOM 1167 C CA . ILE A 1 144 ? 10.675 -8.853 -1.590 1.00 98.31 144 ILE A CA 1
ATOM 1168 C C . ILE A 1 144 ? 9.273 -8.978 -0.991 1.00 98.31 144 ILE A C 1
ATOM 1170 O O . ILE A 1 144 ? 9.052 -8.554 0.144 1.00 98.31 144 ILE A O 1
ATOM 1174 N N . LEU A 1 145 ? 8.337 -9.607 -1.710 1.00 98.38 145 LEU A N 1
ATOM 1175 C CA . LEU A 1 145 ? 6.963 -9.800 -1.238 1.00 98.38 145 LEU A CA 1
ATOM 1176 C C . LEU A 1 145 ? 6.925 -10.504 0.121 1.00 98.38 145 LEU A C 1
ATOM 1178 O O . LEU A 1 145 ? 6.235 -10.051 1.029 1.00 98.38 145 LEU A O 1
ATOM 1182 N N . LYS A 1 146 ? 7.723 -11.562 0.305 1.00 98.44 146 LYS A N 1
ATOM 1183 C CA . LYS A 1 146 ? 7.819 -12.280 1.581 1.00 98.44 146 LYS A CA 1
ATOM 1184 C C . LYS A 1 146 ? 8.223 -11.359 2.735 1.00 98.44 146 LYS A C 1
ATOM 1186 O O . LYS A 1 146 ? 7.626 -11.447 3.806 1.00 98.44 146 LYS A O 1
ATOM 1191 N N . GLY A 1 147 ? 9.230 -10.505 2.546 1.00 98.44 147 GLY A N 1
ATOM 1192 C CA . GLY A 1 147 ? 9.657 -9.579 3.599 1.00 98.44 147 GLY A CA 1
ATOM 1193 C C . GLY A 1 147 ? 8.652 -8.451 3.845 1.00 98.44 147 GLY A C 1
ATOM 1194 O O . GLY A 1 147 ? 8.411 -8.107 4.999 1.00 98.44 147 GLY A O 1
ATOM 1195 N N . LEU A 1 148 ? 8.001 -7.932 2.797 1.00 98.38 148 LEU A N 1
ATOM 1196 C CA . LEU A 1 148 ? 6.928 -6.940 2.941 1.00 98.38 148 LEU A CA 1
ATOM 1197 C C . LEU A 1 148 ? 5.733 -7.500 3.716 1.00 98.38 148 LEU A C 1
ATOM 1199 O O . LEU A 1 148 ? 5.262 -6.860 4.655 1.00 98.38 148 LEU A O 1
ATOM 1203 N N . TYR A 1 149 ? 5.280 -8.706 3.369 1.00 98.06 149 TYR A N 1
ATOM 1204 C CA . TYR A 1 149 ? 4.191 -9.374 4.077 1.00 98.06 149 TYR A CA 1
ATOM 1205 C C . TYR A 1 149 ? 4.544 -9.634 5.540 1.00 98.06 149 TYR A C 1
ATOM 1207 O O . TYR A 1 149 ? 3.727 -9.349 6.408 1.00 98.06 149 TYR A O 1
ATOM 1215 N N . ALA A 1 150 ? 5.767 -10.086 5.834 1.00 97.75 150 ALA A N 1
ATOM 1216 C CA . ALA A 1 150 ? 6.213 -10.292 7.212 1.00 97.75 150 ALA A CA 1
ATOM 1217 C C . ALA A 1 150 ? 6.264 -8.981 8.023 1.00 97.75 150 ALA A C 1
ATOM 1219 O O . ALA A 1 150 ? 5.884 -8.956 9.196 1.00 97.75 150 ALA A O 1
ATOM 1220 N N . ASP A 1 151 ? 6.710 -7.878 7.411 1.00 97.88 151 ASP A N 1
ATOM 1221 C CA . ASP A 1 151 ? 6.715 -6.564 8.058 1.00 97.88 151 ASP A CA 1
ATOM 1222 C C . ASP A 1 151 ? 5.287 -6.070 8.345 1.00 97.88 151 ASP A C 1
ATOM 1224 O O . ASP A 1 151 ? 5.026 -5.566 9.440 1.00 97.88 151 ASP A O 1
ATOM 1228 N N . MET A 1 152 ? 4.366 -6.223 7.386 1.00 97.50 152 MET A N 1
ATOM 1229 C CA . MET A 1 152 ? 2.967 -5.817 7.543 1.00 97.50 152 MET A CA 1
ATOM 1230 C C . MET A 1 152 ? 2.216 -6.698 8.547 1.00 97.50 152 MET A C 1
ATOM 1232 O O . MET A 1 152 ? 1.555 -6.164 9.432 1.00 97.50 152 MET A O 1
ATOM 1236 N N . GLU A 1 153 ? 2.347 -8.024 8.477 1.00 96.00 153 GLU A N 1
ATOM 1237 C CA . GLU A 1 153 ? 1.726 -8.959 9.430 1.00 96.00 153 GLU A CA 1
ATOM 1238 C C . GLU A 1 153 ? 2.085 -8.582 10.873 1.00 96.00 153 GLU A C 1
ATOM 1240 O O . GLU A 1 153 ? 1.210 -8.442 11.728 1.00 96.00 153 GLU A O 1
ATOM 1245 N N . ARG A 1 154 ? 3.370 -8.301 11.123 1.00 95.38 154 ARG A N 1
ATOM 1246 C CA . ARG A 1 154 ? 3.866 -7.878 12.437 1.00 95.38 154 ARG A CA 1
ATOM 1247 C C . ARG A 1 154 ? 3.277 -6.544 12.911 1.00 95.38 154 ARG A C 1
ATOM 1249 O O . ARG A 1 154 ? 3.113 -6.359 14.114 1.00 95.38 154 ARG A O 1
ATOM 1256 N N . LEU A 1 155 ? 3.059 -5.587 12.009 1.00 96.50 155 LEU A N 1
ATOM 1257 C CA . LEU A 1 155 ? 2.631 -4.227 12.366 1.00 96.50 155 LEU A CA 1
ATOM 1258 C C . LEU A 1 155 ? 1.116 -4.087 12.513 1.00 96.50 155 LEU A C 1
ATOM 1260 O O . LEU A 1 155 ? 0.664 -3.297 13.340 1.00 96.50 155 LEU A O 1
ATOM 1264 N N . PHE A 1 156 ? 0.348 -4.805 11.697 1.00 95.75 156 PHE A N 1
ATOM 1265 C CA . PHE A 1 156 ? -1.097 -4.623 11.611 1.00 95.75 156 PHE A CA 1
ATOM 1266 C C . PHE A 1 156 ? -1.892 -5.556 12.531 1.00 95.75 156 PHE A C 1
ATOM 1268 O O . PHE A 1 156 ? -3.014 -5.188 12.875 1.00 95.75 156 PHE A O 1
ATOM 1275 N N . ASP A 1 157 ? -1.333 -6.710 12.931 1.00 85.25 157 ASP A N 1
ATOM 1276 C CA . ASP A 1 157 ? -1.965 -7.698 13.834 1.00 85.25 157 ASP A CA 1
ATOM 1277 C C . ASP A 1 157 ? -3.460 -7.925 13.516 1.00 85.25 157 ASP A C 1
ATOM 1279 O O . ASP A 1 157 ? -4.347 -7.844 14.369 1.00 85.25 157 ASP A O 1
ATOM 1283 N N . SER A 1 158 ? -3.749 -8.098 12.224 1.00 90.12 158 SER A N 1
ATOM 1284 C CA . SER A 1 158 ? -5.106 -8.189 11.687 1.00 90.12 158 SER A CA 1
ATOM 1285 C C . SER A 1 158 ? -5.496 -9.642 11.440 1.00 90.12 158 SER A C 1
ATOM 1287 O O . SER A 1 158 ? -4.658 -10.475 11.103 1.00 90.12 158 SER A O 1
ATOM 1289 N N . ASP A 1 159 ? -6.788 -9.948 11.549 1.00 94.00 159 ASP A N 1
ATOM 1290 C CA . ASP A 1 159 ? -7.345 -11.266 11.226 1.00 94.00 159 ASP A CA 1
ATOM 1291 C C . ASP A 1 159 ? -7.450 -11.520 9.712 1.00 94.00 159 ASP A C 1
ATOM 1293 O O . ASP A 1 159 ? -7.729 -12.643 9.288 1.00 94.00 159 ASP A O 1
ATOM 1297 N N . LEU A 1 160 ? -7.236 -10.481 8.899 1.00 97.31 160 LEU A N 1
ATOM 1298 C CA . LEU A 1 160 ? -7.296 -10.514 7.444 1.00 97.31 160 LEU A CA 1
ATOM 1299 C C . LEU A 1 160 ? -6.133 -9.729 6.834 1.00 97.31 160 LEU A C 1
ATOM 1301 O O . LEU A 1 160 ? -5.685 -8.720 7.375 1.00 97.31 160 LEU A O 1
ATOM 1305 N N . PHE A 1 161 ? -5.715 -10.161 5.650 1.00 98.25 161 PHE A N 1
ATOM 1306 C CA . PHE A 1 161 ? -4.759 -9.462 4.803 1.00 98.25 161 PHE A CA 1
ATOM 1307 C C . PHE A 1 161 ? -5.337 -9.398 3.388 1.00 98.25 161 PHE A C 1
ATOM 1309 O O . PHE A 1 161 ? -5.777 -10.426 2.868 1.00 98.25 161 PHE A O 1
ATOM 1316 N N . HIS A 1 162 ? -5.380 -8.214 2.775 1.00 98.69 162 HIS A N 1
ATOM 1317 C CA . HIS A 1 162 ? -5.840 -8.064 1.395 1.00 98.69 162 HIS A CA 1
ATOM 1318 C C . HIS A 1 162 ? -4.633 -8.083 0.451 1.00 98.69 162 HIS A C 1
ATOM 1320 O O . HIS A 1 162 ? -3.659 -7.369 0.670 1.00 98.69 162 HIS A O 1
ATOM 1326 N N . MET A 1 163 ? -4.683 -8.919 -0.584 1.00 98.44 163 MET A N 1
ATOM 1327 C CA . MET A 1 163 ? -3.575 -9.089 -1.538 1.00 98.44 163 MET A CA 1
ATOM 1328 C C . MET A 1 163 ? -3.814 -8.359 -2.869 1.00 98.44 163 MET A C 1
ATOM 1330 O O . MET A 1 163 ? -3.042 -8.543 -3.802 1.00 98.44 163 MET A O 1
ATOM 1334 N N . GLY A 1 164 ? -4.908 -7.595 -2.966 1.00 98.38 164 GLY A N 1
ATOM 1335 C CA . GLY A 1 164 ? -5.347 -6.941 -4.199 1.00 98.38 164 GLY A CA 1
ATOM 1336 C C . GLY A 1 164 ? -5.698 -7.960 -5.278 1.00 98.38 164 GLY A C 1
ATOM 1337 O O . GLY A 1 164 ? -6.547 -8.833 -5.051 1.00 98.38 164 GLY A O 1
ATOM 1338 N N . GLY A 1 165 ? -5.011 -7.883 -6.416 1.00 98.06 165 GLY A N 1
ATOM 1339 C CA . GLY A 1 165 ? -5.143 -8.839 -7.520 1.00 98.06 165 GLY A CA 1
ATOM 1340 C C . GLY A 1 165 ? -6.101 -8.382 -8.613 1.00 98.06 165 GLY A C 1
ATOM 1341 O O . GLY A 1 165 ? -6.608 -9.201 -9.387 1.00 98.06 165 GLY A O 1
ATOM 1342 N N . ASP A 1 166 ? -6.364 -7.087 -8.672 1.00 97.75 166 ASP A N 1
ATOM 1343 C CA . ASP A 1 166 ? -7.142 -6.435 -9.704 1.00 97.75 166 ASP A CA 1
ATOM 1344 C C . ASP A 1 166 ? -6.293 -6.037 -10.921 1.00 97.75 166 ASP A C 1
ATOM 1346 O O . ASP A 1 166 ? -5.066 -6.020 -10.908 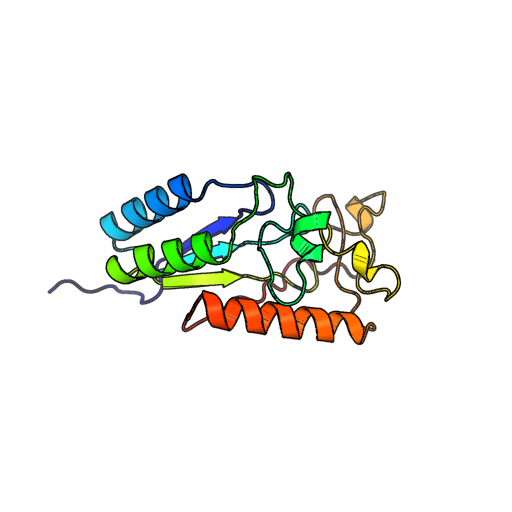1.00 97.75 166 ASP A O 1
ATOM 1350 N N . GLU A 1 167 ? -6.995 -5.852 -12.041 1.00 97.88 167 GLU A N 1
ATOM 1351 C CA . GLU A 1 167 ? -6.522 -5.210 -13.278 1.00 97.88 167 GLU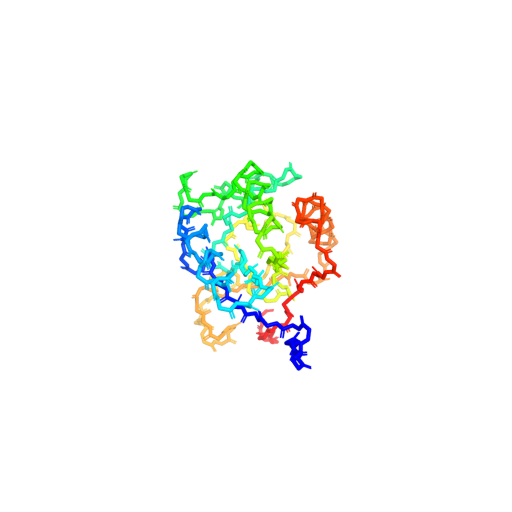 A CA 1
ATOM 1352 C C . GLU A 1 167 ? -5.193 -5.694 -13.896 1.00 97.88 167 GLU A C 1
ATOM 1354 O O . GLU A 1 167 ? -4.562 -4.968 -14.667 1.00 97.88 167 GLU A O 1
ATOM 1359 N N . VAL A 1 168 ? -4.808 -6.956 -13.674 1.00 98.44 168 VAL A N 1
ATOM 1360 C CA . VAL A 1 168 ? -3.651 -7.565 -14.354 1.00 98.44 168 VAL A CA 1
ATOM 1361 C C . VAL A 1 168 ? -3.793 -7.475 -15.878 1.00 98.44 168 VAL A C 1
ATOM 1363 O O . VAL A 1 168 ? -4.698 -8.050 -16.488 1.00 98.44 168 VAL A O 1
ATOM 1366 N N . ASN A 1 169 ? -2.849 -6.784 -16.507 1.00 98.31 169 ASN A N 1
ATOM 1367 C CA . ASN A 1 169 ? -2.761 -6.572 -17.939 1.00 98.31 169 ASN A CA 1
ATOM 1368 C C . ASN A 1 169 ? -1.794 -7.575 -18.589 1.00 98.31 169 ASN A C 1
ATOM 1370 O O . ASN A 1 169 ? -0.630 -7.687 -18.210 1.00 98.31 169 ASN A O 1
ATOM 1374 N N . ILE A 1 170 ? -2.282 -8.296 -19.601 1.00 97.44 170 ILE A N 1
ATOM 1375 C CA . ILE A 1 170 ? -1.542 -9.362 -20.299 1.00 97.44 170 ILE A CA 1
ATOM 1376 C C . ILE A 1 170 ? -0.531 -8.822 -21.322 1.00 97.44 170 ILE A C 1
ATOM 1378 O O . ILE A 1 170 ? 0.396 -9.533 -21.698 1.00 97.44 170 ILE A O 1
ATOM 1382 N N . ASN A 1 171 ? -0.687 -7.580 -21.786 1.00 97.31 171 ASN A N 1
ATOM 1383 C CA . ASN A 1 171 ? 0.245 -6.983 -22.748 1.00 97.31 171 ASN A CA 1
ATOM 1384 C C . ASN A 1 171 ? 1.556 -6.508 -22.103 1.00 97.31 171 ASN A C 1
ATOM 1386 O O . ASN A 1 171 ? 2.460 -6.104 -22.834 1.00 97.31 171 ASN A O 1
ATOM 1390 N N . CYS A 1 172 ? 1.618 -6.479 -20.770 1.00 95.50 172 CYS A N 1
ATOM 1391 C CA . CYS A 1 172 ? 2.703 -5.890 -19.999 1.00 95.50 172 CYS A CA 1
ATOM 1392 C C . CYS A 1 172 ? 3.997 -6.759 -19.931 1.00 95.50 172 CYS A C 1
ATOM 1394 O O . CYS A 1 172 ? 3.973 -7.795 -19.241 1.00 95.50 172 CYS A O 1
#

Foldseek 3Di:
DDDDPDPAQEDEDECQLDHDDLVVLLVVLVVCLVVVHAEYEYNQAFQRFRQECFPVQNLQRVFGAPDPVRHCDLCSLLVSLVSNVVSNHAYAYEDEAFWRHHTSCVVCVVQVQKPQQQPPPCVQQFPDPPTMGGDPPRPVNVVVVVSVCVRCCVRRVGPHYHHHHPTHHPRD

Sequence (172 aa):
QDRPAYPYRGVLLDTSRNFVSVRTLYRLIDAMAANKLNTFHWHITDSHSFPFQSRSFPQMSQFGAYSPEKIYSEQDIAGLVEYARVRGVRVVPELDAPAHVGEGWQWADQHNATVCFKKEPWQQFCVEPPCGQINPTSDYAYEILKGLYADMERLFDSDLFHMGGDEVNINC

Radius of gyration: 16.65 Å; chains: 1; bounding box: 50×29×46 Å